Protein AF-A0A973B7V3-F1 (afdb_monomer)

Mean predicted aligned error: 2.29 Å

pLDDT: mean 97.54, std 3.36, range [65.19, 9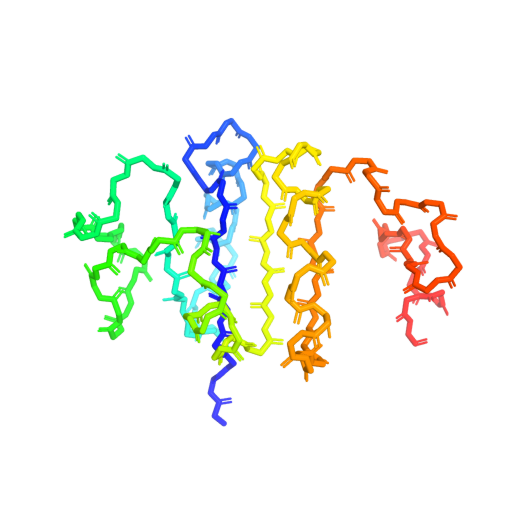8.88]

Foldseek 3Di:
DAFEEEEAPLPDPVNVVVVVVCVVVVVLVRHQYAYEDCPAFQDADDPSHDPRRTHHHLQPLVVVLSGLEYEYPNEQVSCVPRVVVNVVVVRDHYYHYPYPNCPPPPPDDDDDCVVPVVVVD

Structure (mmCIF, N/CA/C/O backbone):
data_AF-A0A973B7V3-F1
#
_entry.id   AF-A0A973B7V3-F1
#
loop_
_atom_site.group_PDB
_atom_site.id
_atom_site.type_symbol
_atom_site.label_atom_id
_atom_site.label_alt_id
_atom_site.label_comp_id
_atom_site.label_asym_id
_atom_site.label_entity_id
_atom_site.label_seq_id
_atom_site.pdbx_PDB_ins_code
_atom_site.Cartn_x
_atom_site.Cartn_y
_atom_site.Cartn_z
_atom_site.occupancy
_atom_site.B_iso_or_equiv
_atom_site.auth_seq_id
_atom_site.auth_comp_id
_atom_site.auth_asym_id
_atom_site.auth_atom_id
_atom_site.pdbx_PDB_model_num
ATOM 1 N N . MET A 1 1 ? -18.270 -4.996 -4.664 1.00 65.19 1 MET A N 1
ATOM 2 C CA . MET A 1 1 ? -17.824 -4.396 -3.388 1.00 65.19 1 MET A CA 1
ATOM 3 C C . MET A 1 1 ? -16.529 -3.654 -3.651 1.00 65.19 1 MET A C 1
ATOM 5 O O . MET A 1 1 ? -15.759 -4.120 -4.483 1.00 65.19 1 MET A O 1
ATOM 9 N N . SER A 1 2 ? -16.333 -2.509 -3.003 1.00 86.56 2 SER A N 1
ATOM 10 C CA . SER A 1 2 ? -15.086 -1.742 -3.096 1.00 86.56 2 SER A CA 1
ATOM 11 C C . SER A 1 2 ? -13.924 -2.543 -2.498 1.00 86.56 2 SER A C 1
ATOM 13 O O . SER A 1 2 ? -14.134 -3.257 -1.518 1.00 86.56 2 SER A O 1
ATOM 15 N N . LYS A 1 3 ? -12.732 -2.467 -3.096 1.00 96.69 3 LYS A N 1
ATOM 16 C CA . LYS A 1 3 ? -11.535 -3.174 -2.610 1.00 96.69 3 LYS A CA 1
ATOM 17 C C . LYS A 1 3 ? -10.945 -2.456 -1.397 1.00 96.69 3 LYS A C 1
ATOM 19 O O . LYS A 1 3 ? -10.840 -1.230 -1.426 1.00 96.69 3 LYS A O 1
ATOM 24 N N . LEU A 1 4 ? -10.559 -3.202 -0.359 1.00 98.12 4 LEU A N 1
ATOM 25 C CA . LEU A 1 4 ? -9.891 -2.639 0.815 1.00 98.12 4 LEU A CA 1
ATOM 26 C C . LEU A 1 4 ? -8.411 -2.417 0.497 1.00 98.12 4 LEU A C 1
ATOM 28 O O . LEU A 1 4 ? -7.672 -3.376 0.266 1.00 98.12 4 LEU A O 1
ATOM 32 N N . VAL A 1 5 ? -7.986 -1.156 0.474 1.00 98.69 5 VAL A N 1
ATOM 33 C CA . VAL A 1 5 ? -6.635 -0.759 0.066 1.00 98.69 5 VAL A CA 1
ATOM 34 C C . VAL A 1 5 ? -5.889 -0.140 1.241 1.00 98.69 5 VAL A C 1
ATOM 36 O O . VAL A 1 5 ? -6.255 0.929 1.733 1.00 98.69 5 VAL A O 1
ATOM 39 N N . GLY A 1 6 ? -4.826 -0.812 1.676 1.00 98.69 6 GLY A N 1
ATOM 40 C CA . GLY A 1 6 ? -3.914 -0.331 2.705 1.00 98.69 6 GLY A CA 1
ATOM 41 C C . GLY A 1 6 ? -2.936 0.699 2.147 1.00 98.69 6 GLY A C 1
ATOM 42 O O . GLY A 1 6 ? -2.262 0.437 1.155 1.00 98.69 6 GLY A O 1
ATOM 43 N N . LEU A 1 7 ? -2.842 1.862 2.786 1.00 98.81 7 LEU A N 1
ATOM 44 C CA . LEU A 1 7 ? -1.941 2.953 2.408 1.00 98.81 7 LEU A CA 1
ATOM 45 C C . LEU A 1 7 ? -0.854 3.106 3.476 1.00 98.81 7 LEU A C 1
ATOM 47 O O . LEU A 1 7 ? -1.143 3.516 4.606 1.00 98.81 7 LEU A O 1
ATOM 51 N N . VAL A 1 8 ? 0.398 2.810 3.119 1.00 98.81 8 VAL A N 1
ATOM 52 C CA . VAL A 1 8 ? 1.572 2.923 4.003 1.00 98.81 8 VAL A CA 1
ATOM 53 C C . VAL A 1 8 ? 2.553 3.958 3.444 1.00 98.81 8 VAL A C 1
ATOM 55 O O . VAL A 1 8 ? 2.756 4.054 2.237 1.00 98.81 8 VAL A O 1
ATOM 58 N N . GLY A 1 9 ? 3.167 4.775 4.303 1.00 98.44 9 GLY A N 1
ATOM 59 C CA . GLY A 1 9 ? 4.113 5.815 3.864 1.00 98.44 9 GLY A CA 1
ATOM 60 C C . GLY A 1 9 ? 3.482 7.025 3.177 1.00 98.44 9 GLY A C 1
ATOM 61 O O . GLY A 1 9 ? 4.192 7.876 2.652 1.00 98.44 9 GLY A O 1
ATOM 62 N N . TRP A 1 10 ? 2.158 7.164 3.255 1.00 98.25 10 TRP A N 1
ATOM 63 C CA . TRP A 1 10 ? 1.383 8.264 2.668 1.00 98.25 10 TRP A CA 1
ATOM 64 C C . TRP A 1 10 ? 1.736 9.663 3.215 1.00 98.25 10 TRP A C 1
ATOM 66 O O . TRP A 1 10 ? 1.379 10.667 2.611 1.00 98.25 10 TRP A O 1
ATOM 76 N N . ARG A 1 11 ? 2.446 9.750 4.350 1.00 97.44 11 ARG A N 1
ATOM 77 C CA . ARG A 1 11 ? 2.887 11.019 4.963 1.00 97.44 11 ARG A CA 1
ATOM 78 C C . ARG A 1 11 ? 4.235 11.537 4.450 1.00 97.44 11 ARG A C 1
ATOM 80 O O . ARG A 1 11 ? 4.573 12.682 4.735 1.00 97.44 11 ARG A O 1
ATOM 87 N N . GLY A 1 12 ? 5.035 10.689 3.799 1.00 96.56 12 GLY A N 1
ATOM 88 C CA . GLY A 1 12 ? 6.339 11.077 3.250 1.00 96.56 12 GLY A CA 1
ATOM 89 C C . GLY A 1 12 ? 6.199 11.849 1.937 1.00 96.56 12 GLY A C 1
ATOM 90 O O . GLY A 1 12 ? 5.107 11.942 1.398 1.00 96.56 12 GLY A O 1
ATOM 91 N N . MET A 1 13 ? 7.307 12.352 1.383 1.00 97.31 13 MET A N 1
ATOM 92 C CA . MET A 1 13 ? 7.295 13.167 0.153 1.00 97.31 13 MET A CA 1
ATOM 93 C C . MET A 1 13 ? 6.635 12.460 -1.044 1.00 97.31 13 MET A C 1
ATOM 95 O O . MET A 1 13 ? 5.791 13.041 -1.718 1.00 97.31 13 MET A O 1
ATOM 99 N N . VAL A 1 14 ? 6.991 11.197 -1.307 1.00 97.62 14 VAL A N 1
ATOM 100 C CA . VAL A 1 14 ? 6.370 10.406 -2.389 1.00 97.62 14 VAL A CA 1
ATOM 101 C C . VAL A 1 14 ? 4.910 10.096 -2.056 1.00 97.62 14 VAL A C 1
ATOM 103 O O . VAL A 1 14 ? 4.036 10.219 -2.909 1.00 97.62 14 VAL A O 1
ATOM 106 N N . GLY A 1 15 ? 4.642 9.738 -0.799 1.00 98.25 15 GLY A N 1
ATOM 107 C CA . GLY A 1 15 ? 3.301 9.428 -0.320 1.00 98.25 15 GLY A CA 1
ATOM 108 C C . GLY A 1 15 ? 2.332 10.603 -0.428 1.00 98.25 15 GLY A C 1
ATOM 109 O O . GLY A 1 15 ? 1.216 10.409 -0.890 1.00 98.25 15 GLY A O 1
ATOM 110 N N . SER A 1 16 ? 2.748 11.821 -0.077 1.00 97.94 16 SER A N 1
ATOM 111 C CA . SER A 1 16 ? 1.886 13.003 -0.160 1.00 97.94 16 SER A CA 1
ATOM 112 C C . SER A 1 16 ? 1.518 13.323 -1.606 1.00 97.94 16 SER A C 1
ATOM 114 O O . SER A 1 16 ? 0.352 13.569 -1.893 1.00 97.94 16 SER A O 1
ATOM 116 N N . VAL A 1 17 ? 2.482 13.221 -2.531 1.00 98.44 17 VAL A N 1
ATOM 117 C CA . VAL A 1 17 ? 2.216 13.385 -3.969 1.00 98.44 17 VAL A CA 1
ATOM 118 C C . VAL A 1 17 ? 1.246 12.312 -4.468 1.00 98.44 17 VAL A C 1
ATOM 120 O O . VAL A 1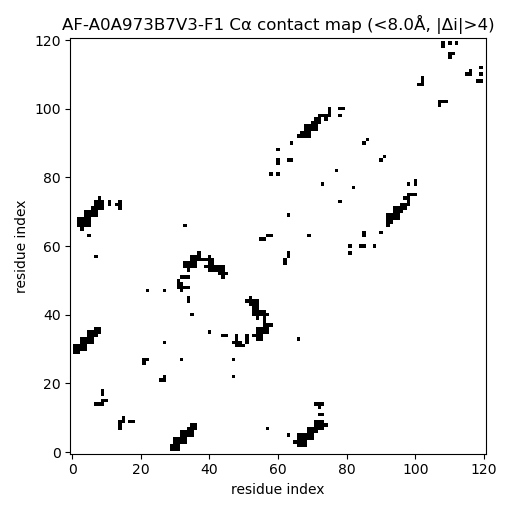 17 ? 0.325 12.630 -5.219 1.00 98.44 17 VAL A O 1
ATOM 123 N N . LEU A 1 18 ? 1.411 11.057 -4.035 1.00 98.44 18 LEU A N 1
ATOM 124 C CA . LEU A 1 18 ? 0.479 9.980 -4.368 1.00 98.44 18 LEU A CA 1
ATOM 125 C C . LEU A 1 18 ? -0.943 10.304 -3.883 1.00 98.44 18 LEU A C 1
ATOM 127 O O . LEU A 1 18 ? -1.876 10.213 -4.673 1.00 98.44 18 LEU A O 1
ATOM 131 N N . ILE A 1 19 ? -1.112 10.725 -2.626 1.00 98.19 19 ILE A N 1
ATOM 132 C CA . ILE A 1 19 ? -2.430 11.073 -2.068 1.00 98.19 19 ILE A CA 1
ATOM 133 C C . ILE A 1 19 ? -3.071 12.243 -2.824 1.00 98.19 19 ILE A C 1
ATOM 135 O O . ILE A 1 19 ? -4.257 12.170 -3.149 1.00 98.19 19 ILE A O 1
ATOM 139 N N . ASP A 1 20 ? -2.304 13.286 -3.146 1.00 98.25 20 ASP A N 1
ATOM 140 C CA . ASP A 1 20 ? -2.806 14.440 -3.898 1.00 98.25 20 ASP A CA 1
ATOM 141 C C . ASP A 1 20 ? -3.265 14.038 -5.306 1.00 98.25 20 ASP A C 1
ATOM 143 O O . ASP A 1 20 ? -4.332 14.457 -5.761 1.00 98.25 20 ASP A O 1
ATOM 147 N N . ARG A 1 21 ? -2.500 13.178 -5.993 1.00 98.62 21 ARG A N 1
ATOM 148 C CA . ARG A 1 21 ? -2.868 12.666 -7.322 1.00 98.62 21 ARG A CA 1
ATOM 149 C C . ARG A 1 21 ? -4.086 11.750 -7.262 1.00 98.62 21 ARG A C 1
ATOM 151 O O . ARG A 1 21 ? -5.010 11.963 -8.037 1.00 98.62 21 ARG A O 1
ATOM 158 N N . MET A 1 22 ? -4.140 10.827 -6.303 1.00 98.50 22 MET A N 1
ATOM 159 C CA . MET A 1 22 ? -5.312 9.970 -6.083 1.00 98.50 22 MET A CA 1
ATOM 160 C C . MET A 1 22 ? -6.573 10.791 -5.794 1.00 98.50 22 MET A C 1
ATOM 162 O O . MET A 1 22 ? -7.664 10.463 -6.256 1.00 98.50 22 MET A O 1
ATOM 166 N N . GLN A 1 23 ? -6.441 11.886 -5.042 1.00 97.81 23 GLN A N 1
ATOM 167 C CA . GLN A 1 23 ? -7.550 12.798 -4.779 1.00 97.81 23 GLN A CA 1
ATOM 168 C C . GLN A 1 23 ? -7.980 13.562 -6.037 1.00 97.81 23 GLN A C 1
ATOM 170 O O . GLN A 1 23 ? -9.182 13.718 -6.259 1.00 97.81 23 GLN A O 1
ATOM 175 N N . ALA A 1 24 ? -7.023 14.036 -6.839 1.00 98.44 24 ALA A N 1
ATOM 176 C CA . ALA A 1 24 ? -7.288 14.776 -8.071 1.00 98.44 24 ALA A CA 1
ATOM 177 C C . ALA A 1 24 ? -7.967 13.913 -9.146 1.00 98.44 24 ALA A C 1
ATOM 179 O O . ALA A 1 24 ? -8.848 14.406 -9.845 1.00 98.44 24 ALA A O 1
ATOM 180 N N . GLU A 1 25 ? -7.597 12.634 -9.244 1.00 98.44 25 GLU A N 1
ATOM 181 C CA . GLU A 1 25 ? -8.180 11.679 -10.202 1.00 98.44 25 GLU A CA 1
ATOM 182 C C . GLU A 1 25 ? -9.442 10.975 -9.666 1.00 98.44 25 GLU A C 1
ATOM 184 O O . GLU A 1 25 ? -10.120 10.251 -10.391 1.00 98.44 25 GLU A O 1
ATOM 189 N N . GLY A 1 26 ? -9.809 11.209 -8.401 1.00 97.81 26 GLY A N 1
ATOM 190 C CA . GLY A 1 26 ? -11.007 10.624 -7.795 1.00 97.81 26 GLY A CA 1
ATOM 191 C C . GLY A 1 26 ? -10.867 9.149 -7.404 1.00 97.81 26 GLY A C 1
ATOM 192 O O . GLY A 1 26 ? -11.879 8.491 -7.157 1.00 97.81 26 GLY A O 1
ATOM 193 N N . ASP A 1 27 ? -9.645 8.631 -7.275 1.00 98.19 27 ASP A N 1
ATOM 194 C CA . ASP A 1 27 ? -9.363 7.217 -6.987 1.00 98.19 27 ASP A CA 1
ATOM 195 C C . ASP A 1 27 ? -10.000 6.745 -5.677 1.00 98.19 27 ASP A C 1
ATOM 197 O O . ASP A 1 27 ? -10.491 5.619 -5.576 1.00 98.19 27 ASP A O 1
ATOM 201 N N . PHE A 1 28 ? -10.081 7.623 -4.671 1.00 97.56 28 PHE A N 1
ATOM 202 C CA . PHE A 1 28 ? -10.735 7.302 -3.402 1.00 97.56 28 PHE A CA 1
ATOM 203 C C . PHE A 1 28 ? -12.223 6.983 -3.559 1.00 97.56 28 PHE A C 1
ATOM 205 O O . PHE A 1 28 ? -12.780 6.335 -2.680 1.00 97.56 28 PHE A O 1
ATOM 212 N N . ALA A 1 29 ? -12.890 7.363 -4.654 1.00 96.31 29 ALA A N 1
ATOM 213 C CA . ALA A 1 29 ? -14.261 6.930 -4.925 1.00 96.31 29 ALA A CA 1
ATOM 214 C C . ALA A 1 29 ? -14.349 5.423 -5.238 1.00 96.31 29 ALA A C 1
ATOM 216 O O . ALA A 1 29 ? -15.379 4.807 -4.964 1.00 96.31 29 ALA A O 1
ATOM 217 N N . LEU A 1 30 ? -13.264 4.828 -5.744 1.00 97.31 30 LEU A 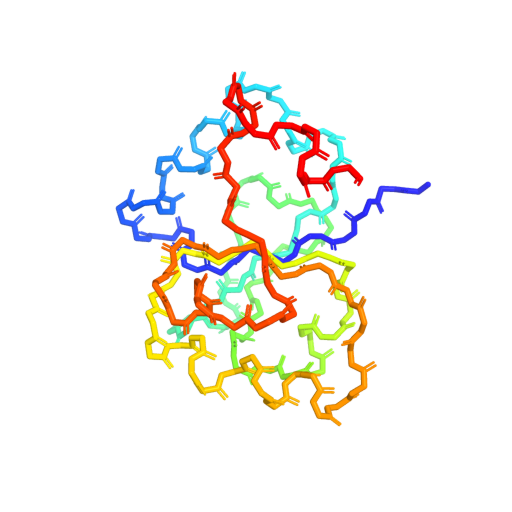N 1
ATOM 218 C CA . LEU A 1 30 ? -13.208 3.461 -6.273 1.00 97.31 30 LEU A CA 1
ATOM 219 C C . LEU A 1 30 ? -12.737 2.416 -5.250 1.00 97.31 30 LEU A C 1
ATOM 221 O O . LEU A 1 30 ? -12.872 1.216 -5.493 1.00 97.31 30 LEU A O 1
ATOM 225 N N . ILE A 1 31 ? -12.186 2.866 -4.120 1.00 97.88 31 ILE A N 1
ATOM 226 C CA . ILE A 1 31 ? -11.580 2.010 -3.091 1.00 97.88 31 ILE A CA 1
ATOM 227 C C . ILE A 1 31 ? -12.171 2.268 -1.703 1.00 97.88 31 ILE A C 1
ATOM 229 O O . ILE A 1 31 ? -12.833 3.282 -1.456 1.00 97.88 31 ILE A O 1
ATOM 233 N N . GLU A 1 32 ? -11.960 1.326 -0.791 1.00 98.06 32 GLU A N 1
ATOM 234 C CA . GLU A 1 32 ? -12.085 1.544 0.647 1.00 98.06 32 GLU A CA 1
ATOM 235 C C . GLU A 1 32 ? -10.671 1.754 1.213 1.00 98.06 32 GLU A C 1
ATOM 237 O O . GLU A 1 32 ? -9.905 0.793 1.281 1.00 98.06 32 GLU A O 1
ATOM 242 N N . PRO A 1 33 ? -10.268 2.991 1.554 1.00 98.12 33 PRO A N 1
ATOM 243 C CA . PRO A 1 33 ? -8.908 3.259 2.003 1.00 98.12 33 PRO A CA 1
ATOM 244 C C . PRO A 1 33 ? -8.736 2.968 3.500 1.00 98.12 33 PRO A C 1
ATOM 246 O O . PRO A 1 33 ? -9.486 3.476 4.335 1.00 98.12 33 PRO A O 1
ATOM 249 N N . MET A 1 34 ? -7.691 2.216 3.846 1.00 98.31 34 MET A N 1
ATOM 250 C CA . MET A 1 34 ? -7.242 1.988 5.221 1.00 98.31 34 MET A CA 1
ATOM 251 C C . MET A 1 34 ? -5.840 2.574 5.399 1.00 98.31 34 MET A C 1
ATOM 253 O O . MET A 1 34 ? -4.888 2.158 4.742 1.00 98.31 34 MET A O 1
ATOM 257 N N . PHE A 1 35 ? -5.698 3.556 6.287 1.00 98.62 35 PHE A N 1
ATOM 258 C CA . PHE A 1 35 ? -4.434 4.266 6.481 1.00 98.62 35 PHE A CA 1
ATOM 259 C C . PHE A 1 35 ? -3.604 3.645 7.604 1.00 98.62 35 PHE A C 1
ATOM 261 O O . PHE A 1 35 ? -4.077 3.489 8.732 1.00 98.62 35 PHE A O 1
ATOM 268 N N . PHE A 1 36 ? -2.339 3.360 7.305 1.00 98.75 36 PHE A N 1
ATOM 269 C CA . PHE A 1 36 ? -1.375 2.802 8.248 1.00 98.75 36 PHE A CA 1
ATOM 270 C C . PHE A 1 36 ? -0.328 3.846 8.655 1.00 98.75 36 PHE A C 1
ATOM 272 O O . PHE A 1 36 ? -0.067 4.817 7.934 1.00 98.75 36 PHE A O 1
ATOM 279 N N . SER A 1 37 ? 0.281 3.668 9.826 1.00 98.19 37 SER A N 1
ATOM 280 C CA . SER A 1 37 ? 1.354 4.525 10.329 1.00 98.19 37 SER A CA 1
ATOM 281 C C . SER A 1 37 ? 2.394 3.716 11.096 1.00 98.19 37 SER A C 1
ATOM 283 O O . SER A 1 37 ? 2.043 2.846 11.881 1.00 98.19 37 SER A O 1
ATOM 285 N N . THR A 1 38 ? 3.671 4.048 10.900 1.00 97.81 38 THR A N 1
ATOM 286 C CA . THR A 1 38 ? 4.802 3.477 11.650 1.00 97.81 38 THR A CA 1
ATOM 287 C C . THR A 1 38 ? 5.071 4.190 12.979 1.00 97.81 38 THR A C 1
ATOM 289 O O . THR A 1 38 ? 5.905 3.734 13.752 1.00 97.81 38 THR A O 1
ATOM 292 N N . SER A 1 39 ? 4.419 5.330 13.244 1.00 96.62 39 SER A N 1
ATOM 293 C CA . SER A 1 39 ? 4.743 6.193 14.392 1.00 96.62 39 SER A CA 1
ATOM 294 C C . SER A 1 39 ? 3.541 6.772 15.140 1.00 96.62 39 SER A C 1
ATOM 296 O O . SER A 1 39 ? 3.724 7.370 16.195 1.00 96.62 39 SER A O 1
ATOM 298 N N . ASN A 1 40 ? 2.318 6.629 14.619 1.00 96.25 40 ASN A N 1
ATOM 299 C CA . ASN A 1 40 ? 1.114 7.208 15.224 1.00 96.25 40 ASN A CA 1
ATOM 300 C C . ASN A 1 40 ? -0.123 6.309 15.046 1.00 96.25 40 ASN A C 1
ATOM 302 O O . ASN A 1 40 ? -1.201 6.783 14.672 1.00 96.25 40 ASN A O 1
ATOM 306 N N . ALA A 1 41 ? 0.037 4.999 15.256 1.00 96.88 41 ALA A N 1
ATOM 307 C CA . ALA A 1 41 ? -1.090 4.068 15.299 1.00 96.88 41 ALA A CA 1
ATOM 308 C C . ALA A 1 41 ? -2.094 4.491 16.389 1.00 96.88 41 ALA A C 1
ATOM 310 O O . ALA A 1 41 ? -1.705 4.963 17.456 1.00 96.88 41 ALA A O 1
ATOM 311 N N . GLY A 1 42 ? -3.393 4.380 16.106 1.00 96.81 42 GLY A N 1
ATOM 312 C CA . GLY A 1 42 ? -4.464 4.896 16.969 1.00 96.81 42 GLY A CA 1
ATOM 313 C C . GLY A 1 42 ? -4.791 6.383 16.766 1.00 96.81 42 GLY A C 1
ATOM 314 O O . GLY A 1 42 ? -5.821 6.853 17.249 1.00 96.81 42 GLY A O 1
ATOM 315 N N . GLY A 1 43 ? -3.969 7.128 16.019 1.00 96.81 43 GLY A N 1
ATOM 316 C CA . GLY A 1 43 ? -4.257 8.513 15.648 1.00 96.81 43 GLY A CA 1
ATOM 317 C C . GLY A 1 43 ? -5.423 8.652 14.660 1.00 96.81 43 GLY A C 1
ATOM 318 O O . GLY A 1 43 ? -5.897 7.679 14.077 1.00 96.81 43 GLY A O 1
ATOM 319 N N . LYS A 1 44 ? -5.875 9.889 14.427 1.00 97.38 44 LYS A N 1
ATOM 320 C CA . LYS A 1 44 ? -6.929 10.186 13.444 1.00 97.38 44 LYS A CA 1
ATOM 321 C C . LYS A 1 44 ? -6.416 9.978 12.011 1.00 97.38 44 LYS A C 1
ATOM 323 O O . LYS A 1 44 ? -5.359 10.505 11.656 1.00 97.38 44 LYS A O 1
ATOM 328 N N . ALA A 1 45 ? -7.166 9.235 11.199 1.00 96.81 45 ALA A N 1
ATOM 329 C CA . ALA A 1 45 ? -6.896 9.066 9.771 1.00 96.81 45 ALA A CA 1
ATOM 330 C C . ALA A 1 45 ? -7.177 10.372 8.988 1.00 96.81 45 ALA A C 1
ATOM 332 O O . ALA A 1 45 ? -7.917 11.234 9.477 1.00 96.81 45 ALA A O 1
ATOM 333 N N . PRO A 1 46 ? -6.576 10.571 7.800 1.00 96.12 46 PRO A N 1
ATOM 334 C CA . PRO A 1 46 ? -6.781 11.786 7.014 1.00 96.12 46 PRO A CA 1
ATOM 335 C C . PRO A 1 46 ? -8.203 11.851 6.424 1.00 96.12 46 PRO A C 1
ATOM 337 O O . PRO A 1 46 ? -8.966 10.891 6.496 1.00 96.12 46 PRO A O 1
ATOM 340 N N . ALA A 1 47 ? -8.575 12.996 5.845 1.00 95.94 47 ALA A N 1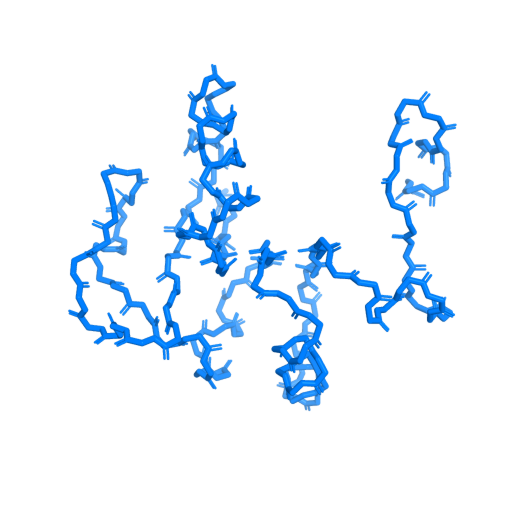
ATOM 341 C CA . ALA A 1 47 ? -9.946 13.271 5.392 1.00 95.94 47 ALA A CA 1
ATOM 342 C C . ALA A 1 47 ? -10.451 12.329 4.281 1.00 95.94 47 ALA A C 1
ATOM 344 O O . ALA A 1 47 ? -11.654 12.211 4.080 1.00 95.94 47 ALA A O 1
ATOM 345 N N . GLN A 1 48 ? -9.537 11.660 3.578 1.00 95.94 48 GLN A N 1
ATOM 346 C CA . GLN A 1 48 ? -9.824 10.670 2.542 1.00 95.94 48 GLN A CA 1
ATOM 347 C C . GLN A 1 48 ? -10.300 9.326 3.116 1.00 95.94 48 GLN A C 1
ATOM 349 O O . GLN A 1 48 ? -10.805 8.487 2.371 1.00 95.94 48 GLN A O 1
ATOM 354 N N . ALA A 1 49 ? -10.124 9.094 4.421 1.00 95.69 49 ALA A N 1
ATOM 355 C CA . ALA A 1 49 ? -10.650 7.911 5.086 1.00 95.69 49 ALA A CA 1
ATOM 356 C C . ALA A 1 49 ? -12.184 7.887 5.028 1.00 95.69 49 ALA A C 1
ATOM 358 O O . ALA A 1 49 ? -12.839 8.919 5.173 1.00 95.69 49 ALA A O 1
ATOM 359 N N . LYS A 1 50 ? -12.747 6.690 4.839 1.00 94.06 50 LYS A N 1
ATOM 360 C CA . LYS A 1 50 ? -14.196 6.462 4.830 1.00 94.06 50 LYS A CA 1
ATOM 361 C C . LYS A 1 50 ? -14.628 5.810 6.136 1.00 94.06 50 LYS A C 1
ATOM 363 O O . LYS A 1 50 ? -14.863 6.513 7.114 1.00 94.06 50 LYS A O 1
ATOM 368 N N . ASN A 1 51 ? -14.695 4.480 6.181 1.00 92.88 51 ASN A N 1
ATOM 369 C CA . ASN A 1 51 ? -15.191 3.776 7.363 1.00 92.88 51 ASN A CA 1
ATOM 370 C C . ASN A 1 51 ? -14.113 3.652 8.451 1.00 92.88 51 ASN A C 1
ATOM 372 O O . ASN A 1 51 ? -14.406 3.755 9.639 1.00 92.88 51 ASN A O 1
ATOM 376 N N . GLU A 1 52 ? -12.853 3.468 8.054 1.00 90.75 5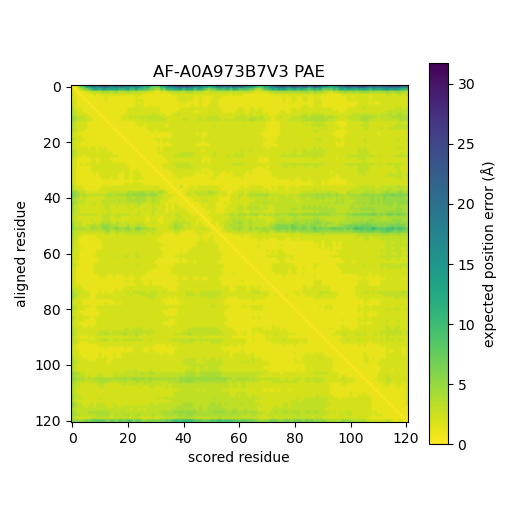2 GLU A N 1
ATOM 377 C CA . GLU A 1 52 ? -11.721 3.313 8.973 1.00 90.75 52 GLU A CA 1
ATOM 378 C C . GLU A 1 52 ? -11.074 4.669 9.284 1.00 90.75 52 GLU A C 1
ATOM 380 O O . GLU A 1 52 ? -10.086 5.078 8.674 1.00 90.75 52 GLU A O 1
ATOM 385 N N . THR A 1 53 ? -11.633 5.388 10.258 1.00 95.31 53 THR A N 1
ATOM 386 C CA . THR A 1 53 ? -11.207 6.757 10.613 1.00 95.31 53 THR A CA 1
ATOM 387 C C . THR A 1 53 ? -10.007 6.826 11.568 1.00 95.31 53 THR A C 1
ATOM 389 O O . THR A 1 53 ? -9.640 7.911 12.032 1.00 95.31 53 THR A O 1
ATOM 392 N N . THR A 1 54 ? -9.384 5.688 11.873 1.00 97.56 54 THR A N 1
ATOM 393 C CA . THR A 1 54 ? -8.257 5.573 12.808 1.00 97.56 54 THR A CA 1
ATOM 394 C C . THR A 1 54 ? -7.070 4.906 12.126 1.00 97.56 54 THR A C 1
ATOM 396 O O . THR A 1 54 ? -7.228 3.893 11.447 1.00 97.56 54 THR A O 1
ATOM 399 N N . LEU A 1 55 ? -5.874 5.458 12.335 1.00 98.44 55 LEU A N 1
ATOM 400 C CA . LEU A 1 55 ? -4.630 4.917 11.799 1.00 98.44 55 LEU A CA 1
ATOM 401 C C . LEU A 1 55 ? -4.343 3.537 12.392 1.00 98.44 55 LEU A C 1
ATOM 403 O O . LEU A 1 55 ? -4.322 3.374 13.615 1.00 98.44 55 LEU A O 1
ATOM 407 N N . LYS A 1 56 ? -4.086 2.558 11.526 1.00 98.50 56 LYS A N 1
ATOM 408 C CA . LYS A 1 56 ? -3.617 1.226 11.924 1.00 98.50 56 LYS A CA 1
ATOM 409 C C . LYS A 1 56 ? -2.092 1.208 12.044 1.00 98.50 56 LYS A C 1
ATOM 411 O O . LYS A 1 56 ? -1.409 2.058 11.470 1.00 98.50 56 LYS A O 1
ATOM 416 N N . ASP A 1 57 ? -1.563 0.250 12.793 1.00 98.56 57 ASP A N 1
ATOM 417 C CA . ASP A 1 57 ? -0.119 0.042 12.894 1.00 98.56 57 ASP A CA 1
ATOM 418 C C . ASP A 1 57 ? 0.412 -0.600 11.607 1.00 98.56 57 ASP A C 1
ATOM 420 O O . ASP A 1 57 ? -0.054 -1.659 11.191 1.00 98.56 57 ASP A O 1
ATOM 424 N N . ALA A 1 58 ? 1.385 0.051 10.967 1.00 98.69 58 ALA A N 1
ATOM 425 C CA . ALA A 1 58 ? 2.020 -0.435 9.746 1.00 98.69 58 ALA A CA 1
ATOM 426 C C . ALA A 1 58 ? 2.810 -1.744 9.932 1.00 98.69 58 ALA A C 1
ATOM 428 O O . ALA A 1 58 ? 3.177 -2.351 8.926 1.00 98.69 58 ALA A O 1
ATOM 429 N N . PHE A 1 59 ? 3.077 -2.180 11.165 1.00 98.62 59 PHE A N 1
ATOM 430 C CA . PHE A 1 59 ? 3.735 -3.456 11.468 1.00 98.62 59 PHE A CA 1
ATOM 431 C C . PHE A 1 59 ? 2.758 -4.551 11.935 1.00 98.62 59 PHE A C 1
ATOM 433 O O . PHE A 1 59 ? 3.170 -5.697 12.125 1.00 98.62 59 PHE A O 1
ATOM 440 N N . ASP A 1 60 ? 1.465 -4.234 12.080 1.00 98.56 60 ASP A N 1
ATOM 441 C CA . ASP A 1 60 ? 0.424 -5.205 12.426 1.00 98.56 60 ASP A CA 1
ATOM 442 C C . ASP A 1 60 ? 0.060 -6.056 11.198 1.00 98.56 60 ASP A C 1
ATOM 444 O O . ASP A 1 60 ? -0.707 -5.655 10.316 1.00 98.56 60 ASP A O 1
ATOM 448 N N . ILE A 1 61 ? 0.627 -7.265 11.150 1.00 98.62 61 ILE A N 1
ATOM 449 C CA . ILE A 1 61 ? 0.421 -8.219 10.056 1.00 98.62 61 ILE A CA 1
ATOM 450 C C . ILE A 1 61 ? -1.051 -8.628 9.938 1.00 98.62 61 ILE A C 1
ATOM 452 O O . ILE A 1 61 ? -1.540 -8.785 8.821 1.00 98.62 61 ILE A O 1
ATOM 456 N N . ASP A 1 62 ? -1.788 -8.752 11.042 1.00 98.38 62 ASP A N 1
ATOM 457 C CA . ASP A 1 62 ? -3.199 -9.142 10.997 1.00 98.38 62 ASP A CA 1
ATOM 458 C C . ASP A 1 62 ? -4.085 -8.015 10.459 1.00 98.38 62 ASP A C 1
ATOM 460 O O . ASP A 1 62 ? -5.068 -8.280 9.760 1.00 98.38 62 ASP A O 1
ATOM 464 N N . ALA A 1 63 ? -3.741 -6.753 10.728 1.00 98.19 63 ALA A N 1
ATOM 465 C CA . ALA A 1 63 ? -4.396 -5.611 10.095 1.00 98.19 63 ALA A CA 1
ATOM 466 C C . ALA A 1 63 ? -4.079 -5.532 8.594 1.00 98.19 63 ALA A C 1
ATOM 468 O O . ALA A 1 63 ? -5.000 -5.394 7.784 1.00 98.19 63 ALA A O 1
ATOM 469 N N . LEU A 1 64 ? -2.808 -5.677 8.209 1.00 98.69 64 LEU A N 1
ATOM 470 C CA . LEU A 1 64 ? -2.381 -5.654 6.804 1.00 98.69 64 LEU A CA 1
ATOM 471 C C . LEU A 1 64 ? -3.038 -6.775 5.986 1.00 98.69 64 LEU A C 1
ATOM 473 O O . LEU A 1 64 ? -3.518 -6.531 4.880 1.00 98.69 64 LEU A O 1
ATOM 477 N N . LYS A 1 65 ? -3.148 -7.983 6.555 1.00 98.31 65 LYS A N 1
ATOM 478 C CA . LYS A 1 65 ? -3.778 -9.154 5.918 1.00 98.31 65 LYS A CA 1
ATOM 479 C C . LYS A 1 65 ? -5.228 -8.948 5.500 1.00 98.31 65 LYS A C 1
ATOM 481 O O . LYS A 1 65 ? -5.701 -9.668 4.624 1.00 98.31 65 LYS A O 1
ATOM 486 N N . LYS A 1 66 ? -5.941 -8.012 6.130 1.00 97.88 66 LYS A N 1
ATOM 487 C CA . LYS A 1 66 ? -7.334 -7.700 5.782 1.00 97.88 66 LYS A CA 1
ATOM 488 C C . LYS A 1 66 ? -7.437 -6.987 4.435 1.00 97.88 66 LYS A C 1
ATOM 490 O O . LYS A 1 66 ? -8.489 -7.056 3.811 1.00 97.88 66 LYS A O 1
ATOM 495 N N . CYS A 1 67 ? -6.377 -6.304 3.997 1.00 98.56 67 CYS A N 1
ATOM 496 C CA . CYS A 1 67 ? -6.377 -5.533 2.760 1.00 98.56 67 CYS A CA 1
ATOM 497 C C . CYS A 1 67 ? -6.314 -6.453 1.533 1.00 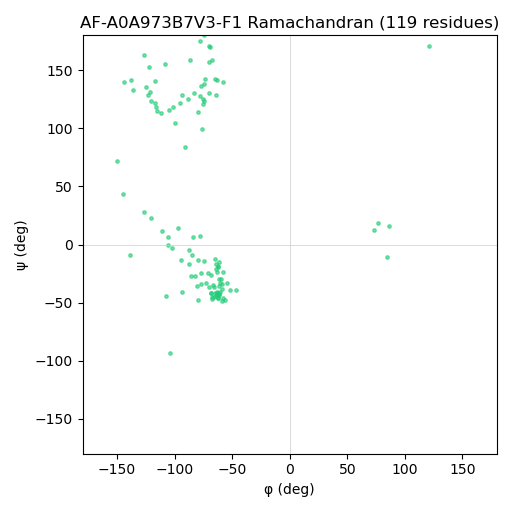98.56 67 CYS A C 1
ATOM 499 O O . CYS A 1 67 ? -5.520 -7.392 1.488 1.00 98.56 67 CYS A O 1
ATOM 501 N N . ASP A 1 68 ? -7.100 -6.141 0.502 1.00 98.62 68 ASP A N 1
ATOM 502 C CA . ASP A 1 68 ? -6.979 -6.763 -0.821 1.00 98.62 68 ASP A CA 1
ATOM 503 C C . ASP A 1 68 ? -5.684 -6.313 -1.527 1.00 98.62 68 ASP A C 1
ATOM 505 O O . ASP A 1 68 ? -5.057 -7.075 -2.267 1.00 98.62 68 ASP A O 1
ATOM 509 N N . ILE A 1 69 ? -5.310 -5.046 -1.319 1.00 98.81 69 ILE A N 1
ATOM 510 C CA . ILE A 1 69 ? -4.184 -4.362 -1.965 1.00 98.81 69 ILE A CA 1
ATOM 511 C C . ILE A 1 69 ? -3.455 -3.537 -0.905 1.00 98.81 69 ILE A C 1
ATOM 513 O O . ILE A 1 69 ? -4.097 -2.917 -0.059 1.00 98.81 69 ILE A O 1
ATOM 517 N N . ILE A 1 70 ? -2.129 -3.482 -0.963 1.00 98.88 70 ILE A N 1
ATOM 518 C CA . ILE A 1 70 ? -1.310 -2.558 -0.176 1.00 98.88 70 ILE A CA 1
ATOM 519 C C . ILE A 1 70 ? -0.500 -1.692 -1.139 1.00 98.88 70 ILE A C 1
ATOM 521 O O . ILE A 1 70 ? 0.250 -2.213 -1.963 1.00 98.88 70 ILE A O 1
ATOM 525 N N . LEU A 1 71 ? -0.656 -0.374 -1.014 1.00 98.75 71 LEU A N 1
ATOM 526 C CA . LEU A 1 71 ? 0.171 0.644 -1.653 1.00 98.75 71 LEU A CA 1
ATOM 527 C C . LEU A 1 71 ? 1.159 1.176 -0.611 1.00 98.75 71 LEU A C 1
ATOM 529 O O . LEU A 1 71 ? 0.745 1.758 0.398 1.00 98.75 71 LEU A O 1
ATOM 533 N N . THR A 1 72 ? 2.457 1.002 -0.844 1.00 98.81 72 THR A N 1
ATOM 534 C CA . THR A 1 72 ? 3.492 1.504 0.066 1.00 98.81 72 THR A CA 1
ATOM 535 C C . THR A 1 72 ? 4.452 2.472 -0.619 1.00 98.81 72 THR A C 1
ATOM 537 O O . THR A 1 72 ? 5.011 2.216 -1.685 1.00 98.81 72 THR A O 1
ATOM 540 N N . ALA A 1 73 ? 4.659 3.606 0.046 1.00 98.62 73 ALA A N 1
ATOM 541 C CA . ALA A 1 73 ? 5.715 4.572 -0.237 1.00 98.62 73 ALA A CA 1
ATOM 542 C C . ALA A 1 73 ? 6.631 4.765 0.989 1.00 98.62 73 ALA A C 1
ATOM 544 O O . ALA A 1 73 ? 7.252 5.816 1.147 1.00 98.62 73 ALA A O 1
ATOM 545 N N . GLN A 1 74 ? 6.677 3.778 1.895 1.00 98.62 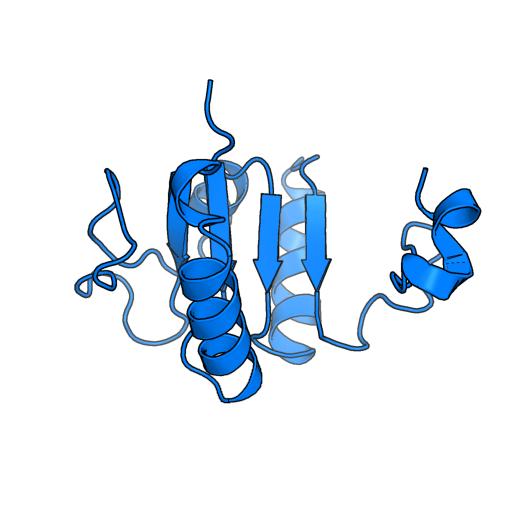74 GLN A N 1
ATOM 546 C CA . GLN A 1 74 ? 7.389 3.887 3.175 1.00 98.62 74 GLN A CA 1
ATOM 547 C C . GLN A 1 74 ? 8.911 3.744 3.028 1.00 98.62 74 GLN A C 1
ATOM 549 O O . GLN A 1 74 ? 9.650 4.395 3.763 1.00 98.62 74 GLN A O 1
ATOM 554 N N . GLY A 1 75 ? 9.377 2.920 2.084 1.00 98.19 75 GLY A N 1
ATOM 555 C CA . GLY A 1 75 ? 10.798 2.707 1.808 1.00 98.19 75 GLY A CA 1
ATOM 556 C C . GLY A 1 75 ? 11.249 1.254 1.959 1.00 98.19 75 GLY A C 1
ATOM 557 O O . GLY A 1 75 ? 10.510 0.394 2.434 1.00 98.19 75 GLY A O 1
ATOM 558 N N . GLY A 1 76 ? 12.484 0.989 1.527 1.00 98.44 76 GLY A N 1
ATOM 559 C CA . GLY A 1 76 ? 12.979 -0.373 1.344 1.00 98.44 76 GLY A CA 1
ATOM 560 C C . GLY A 1 76 ? 13.141 -1.184 2.626 1.00 98.44 76 GLY A C 1
ATOM 561 O O . GLY A 1 76 ? 12.843 -2.376 2.600 1.00 98.44 76 GLY A O 1
ATOM 562 N N . ASP A 1 77 ? 13.532 -0.545 3.733 1.00 98.62 77 ASP A N 1
ATOM 563 C CA . ASP A 1 77 ? 13.682 -1.203 5.040 1.00 98.62 77 ASP A CA 1
ATOM 564 C C . ASP A 1 77 ? 12.340 -1.743 5.547 1.00 98.62 77 ASP A C 1
ATOM 566 O O . ASP A 1 77 ? 12.250 -2.881 6.000 1.00 98.62 77 ASP A O 1
ATOM 570 N N . TYR A 1 78 ? 11.270 -0.957 5.382 1.00 98.75 78 TYR A N 1
ATOM 571 C CA . TYR A 1 78 ? 9.916 -1.384 5.728 1.00 98.75 78 TYR A CA 1
ATOM 572 C C . TYR A 1 78 ? 9.483 -2.592 4.895 1.00 98.75 78 TYR A C 1
ATOM 574 O O . TYR A 1 78 ? 8.976 -3.572 5.439 1.00 98.75 78 TYR A O 1
ATOM 582 N N . THR A 1 79 ? 9.719 -2.556 3.581 1.00 98.81 79 THR A N 1
ATOM 583 C CA . THR A 1 79 ? 9.398 -3.683 2.698 1.00 98.81 79 THR A CA 1
ATOM 584 C C . THR A 1 79 ? 10.193 -4.929 3.075 1.00 98.81 79 THR A C 1
ATOM 586 O O . THR A 1 79 ? 9.604 -6.001 3.191 1.00 98.81 79 THR A O 1
ATOM 589 N N . ALA A 1 80 ? 11.501 -4.803 3.318 1.00 98.69 80 ALA A N 1
ATOM 590 C CA . ALA A 1 80 ? 12.355 -5.922 3.713 1.00 98.69 80 ALA A CA 1
ATOM 591 C C . ALA A 1 80 ? 11.905 -6.560 5.037 1.00 98.69 80 ALA A C 1
ATOM 593 O O . ALA A 1 80 ? 12.017 -7.773 5.209 1.00 98.69 80 ALA A O 1
ATOM 594 N N . GLU A 1 81 ? 11.359 -5.760 5.954 1.00 98.56 81 GLU A N 1
ATOM 595 C CA . GLU A 1 81 ? 10.849 -6.251 7.228 1.00 98.56 81 GLU A CA 1
ATOM 596 C C . GLU A 1 81 ? 9.449 -6.881 7.125 1.00 98.56 81 GLU A C 1
ATOM 598 O O . GLU A 1 81 ? 9.208 -7.954 7.686 1.00 98.56 81 GLU A O 1
ATOM 603 N N . VAL A 1 82 ? 8.505 -6.204 6.467 1.00 98.81 82 VAL A N 1
ATOM 604 C CA . VAL A 1 82 ? 7.072 -6.523 6.560 1.00 98.81 82 VAL A CA 1
ATOM 605 C C . VAL A 1 82 ? 6.611 -7.468 5.460 1.00 98.81 82 VAL A C 1
ATOM 607 O O . VAL A 1 82 ? 5.851 -8.396 5.745 1.00 98.81 82 VAL A O 1
ATOM 610 N N . PHE A 1 83 ? 7.074 -7.285 4.221 1.00 98.75 83 PHE A N 1
ATOM 611 C CA . PHE A 1 83 ? 6.598 -8.082 3.087 1.00 98.75 83 PHE A CA 1
ATOM 612 C C . PHE A 1 83 ? 6.807 -9.596 3.290 1.00 98.75 83 PHE A C 1
ATOM 614 O O . PHE A 1 83 ? 5.835 -10.342 3.122 1.00 98.75 83 PHE A O 1
ATOM 621 N N . PRO A 1 84 ? 7.986 -10.086 3.739 1.00 98.56 84 PRO A N 1
ATOM 622 C CA . PRO A 1 84 ? 8.180 -11.517 3.971 1.00 98.56 84 PRO A CA 1
ATOM 623 C C . PRO A 1 84 ? 7.272 -12.068 5.076 1.00 98.56 84 PRO A C 1
ATOM 625 O O . PRO A 1 84 ? 6.696 -13.142 4.915 1.00 98.56 84 PRO A O 1
ATOM 628 N N . LYS A 1 85 ? 7.091 -11.322 6.178 1.00 98.69 85 LYS A N 1
ATOM 629 C CA . LYS A 1 85 ? 6.209 -11.712 7.295 1.00 98.69 85 LYS A CA 1
ATOM 630 C C . LYS A 1 85 ? 4.754 -11.811 6.832 1.00 98.69 85 LYS A C 1
ATOM 632 O O . LYS A 1 85 ? 4.061 -12.773 7.158 1.00 98.69 85 LYS A O 1
ATOM 637 N N . LEU A 1 86 ? 4.308 -10.843 6.033 1.00 98.75 86 LEU A N 1
ATOM 638 C CA . LEU A 1 86 ? 2.951 -10.792 5.499 1.00 98.75 86 LEU A CA 1
ATOM 639 C C . LEU A 1 86 ? 2.669 -11.954 4.534 1.00 98.75 86 LEU A C 1
ATOM 641 O O . LEU A 1 86 ? 1.638 -12.621 4.658 1.00 98.75 86 LEU A O 1
ATOM 645 N N . ARG A 1 87 ? 3.599 -12.245 3.614 1.00 98.50 87 ARG A N 1
ATOM 646 C CA . ARG A 1 87 ? 3.497 -13.400 2.706 1.00 98.50 87 ARG A CA 1
ATOM 647 C C . ARG A 1 87 ? 3.541 -14.729 3.460 1.00 98.50 87 ARG A C 1
ATOM 649 O O . ARG A 1 87 ? 2.695 -15.584 3.209 1.00 98.50 87 ARG A O 1
ATOM 656 N N . ALA A 1 88 ? 4.442 -14.881 4.434 1.00 98.44 88 ALA A N 1
ATOM 657 C CA . ALA A 1 88 ? 4.529 -16.077 5.279 1.00 98.44 88 ALA A CA 1
ATOM 658 C C . ALA A 1 88 ? 3.247 -16.323 6.094 1.00 98.44 88 ALA A C 1
ATOM 660 O O . ALA A 1 88 ? 2.887 -17.468 6.359 1.00 98.44 88 ALA A O 1
ATOM 661 N N . ALA A 1 89 ? 2.517 -15.261 6.440 1.00 98.25 89 ALA A N 1
ATOM 662 C CA . ALA A 1 89 ? 1.223 -15.352 7.106 1.00 98.25 89 ALA A CA 1
ATOM 663 C C . ALA A 1 89 ? 0.055 -15.715 6.158 1.00 98.25 89 ALA A C 1
ATOM 665 O O . ALA A 1 89 ? -1.103 -15.684 6.586 1.00 98.25 89 ALA A O 1
ATOM 666 N N . GLY A 1 90 ? 0.335 -16.056 4.895 1.00 98.12 90 GLY A N 1
ATOM 667 C CA . GLY A 1 90 ? -0.638 -16.554 3.918 1.00 98.12 90 GLY A CA 1
ATOM 668 C C . GLY A 1 90 ? -1.393 -15.469 3.152 1.00 98.12 90 GLY A C 1
ATOM 669 O O . GLY A 1 90 ? -2.432 -15.754 2.562 1.00 98.12 90 GLY A O 1
ATOM 670 N N . TRP A 1 91 ? -0.923 -14.219 3.170 1.00 98.69 91 TRP A N 1
ATOM 671 C CA . TRP A 1 91 ? -1.575 -13.141 2.429 1.00 98.69 91 TRP A CA 1
ATOM 672 C C . TRP A 1 91 ? -1.302 -13.230 0.924 1.00 98.69 91 TRP A C 1
ATOM 674 O O . TRP A 1 91 ? -0.150 -13.203 0.482 1.00 98.69 91 TRP A O 1
ATOM 684 N N . THR A 1 92 ? -2.368 -13.257 0.124 1.00 98.12 92 THR A N 1
ATOM 685 C CA . THR A 1 92 ? -2.314 -13.401 -1.342 1.00 98.12 92 THR A CA 1
ATOM 686 C C . THR A 1 92 ? -2.730 -12.135 -2.098 1.00 98.12 92 THR A C 1
ATOM 688 O O . THR A 1 92 ? -2.958 -12.195 -3.301 1.00 98.12 92 THR A O 1
ATOM 691 N N . GLY A 1 93 ? -2.854 -10.991 -1.416 1.00 98.44 93 GLY A N 1
ATOM 692 C CA . GLY A 1 93 ? -3.226 -9.720 -2.048 1.00 98.44 93 GLY A CA 1
ATOM 693 C C . GLY A 1 93 ? -2.103 -9.079 -2.874 1.00 98.44 93 GLY A C 1
ATOM 694 O O . GLY A 1 93 ? -0.983 -9.604 -2.969 1.00 98.44 93 GLY A O 1
ATOM 695 N N . HIS A 1 94 ? -2.400 -7.921 -3.468 1.00 98.62 94 HIS A N 1
ATOM 696 C CA . HIS A 1 94 ? -1.459 -7.180 -4.314 1.00 98.62 94 HIS A CA 1
ATOM 697 C C . HIS A 1 94 ? -0.596 -6.216 -3.500 1.00 98.62 94 HIS A C 1
ATOM 699 O O . HIS A 1 94 ? -1.119 -5.355 -2.798 1.00 98.62 94 HIS A O 1
ATOM 705 N N . TRP A 1 95 ? 0.725 -6.334 -3.626 1.00 98.81 95 TRP A N 1
ATOM 706 C CA . TRP A 1 95 ? 1.693 -5.413 -3.028 1.00 98.81 95 TRP A CA 1
ATOM 707 C C . TRP A 1 95 ? 2.254 -4.503 -4.115 1.00 98.81 95 TRP A C 1
ATOM 709 O O . TRP A 1 95 ? 2.900 -4.989 -5.043 1.00 98.81 95 TRP A O 1
ATOM 719 N N . ILE A 1 96 ? 1.993 -3.203 -4.015 1.00 98.81 96 ILE A N 1
ATOM 720 C CA . ILE A 1 96 ? 2.466 -2.191 -4.962 1.00 98.81 96 ILE A CA 1
ATOM 721 C C . ILE A 1 96 ? 3.383 -1.246 -4.193 1.00 98.81 96 ILE A C 1
ATOM 723 O O . ILE A 1 96 ? 2.986 -0.648 -3.191 1.00 98.81 96 ILE A O 1
ATOM 727 N N . ASP A 1 97 ? 4.621 -1.133 -4.660 1.00 98.75 97 ASP A N 1
ATOM 728 C CA . ASP A 1 97 ? 5.716 -0.582 -3.871 1.00 98.75 97 ASP A CA 1
ATOM 729 C C . ASP A 1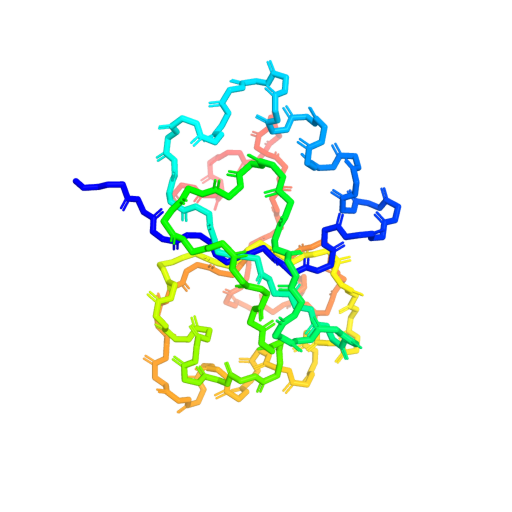 97 ? 6.576 0.378 -4.687 1.00 98.75 97 ASP A C 1
ATOM 731 O O . ASP A 1 97 ? 7.000 0.064 -5.800 1.00 98.75 97 ASP A O 1
ATOM 735 N N . ALA A 1 98 ? 6.866 1.545 -4.114 1.00 98.62 98 ALA A N 1
ATOM 736 C CA . ALA A 1 98 ? 7.807 2.496 -4.697 1.00 98.62 98 ALA A CA 1
ATOM 737 C C . ALA A 1 98 ? 9.281 2.089 -4.478 1.00 98.62 98 ALA A C 1
ATOM 739 O O . ALA A 1 98 ? 10.168 2.509 -5.236 1.00 98.62 98 ALA A O 1
ATOM 740 N N . ALA A 1 99 ? 9.567 1.294 -3.442 1.00 98.44 99 ALA A N 1
ATOM 741 C CA . ALA A 1 99 ? 10.917 0.896 -3.069 1.00 98.44 99 ALA A CA 1
ATOM 742 C C . ALA A 1 99 ? 11.576 -0.021 -4.113 1.00 98.44 99 ALA A C 1
ATOM 744 O O . ALA A 1 99 ? 10.933 -0.676 -4.931 1.00 98.44 99 ALA A O 1
ATOM 745 N N . SER A 1 100 ? 12.907 -0.081 -4.087 1.00 98.38 100 SER A N 1
ATOM 746 C CA . SER A 1 100 ? 13.679 -0.951 -4.979 1.00 98.38 100 SER A CA 1
ATOM 747 C C . SER A 1 100 ? 13.735 -2.411 -4.540 1.00 98.38 100 SER A C 1
ATOM 749 O O . SER A 1 100 ? 14.139 -3.249 -5.341 1.00 98.38 100 SER A O 1
ATOM 751 N N . THR A 1 101 ? 13.342 -2.707 -3.298 1.00 98.69 101 THR A N 1
ATOM 752 C CA . THR A 1 101 ? 13.601 -3.972 -2.594 1.00 98.69 101 THR A CA 1
ATOM 753 C C . THR A 1 101 ? 13.187 -5.215 -3.375 1.00 98.69 101 THR A C 1
ATOM 755 O O . THR A 1 101 ? 13.917 -6.196 -3.360 1.00 98.69 101 THR A O 1
ATOM 758 N N . LEU A 1 102 ? 12.049 -5.171 -4.074 1.00 98.44 102 LEU A N 1
ATOM 759 C CA . LEU A 1 102 ? 11.476 -6.333 -4.765 1.00 98.44 102 LEU A CA 1
ATOM 760 C C . LEU A 1 102 ? 11.643 -6.285 -6.290 1.00 98.44 102 LEU A C 1
ATOM 762 O O . LEU A 1 102 ? 11.197 -7.197 -6.973 1.00 98.44 102 LEU A O 1
ATOM 766 N N . ARG A 1 103 ? 12.268 -5.238 -6.853 1.00 98.62 103 ARG A N 1
ATOM 767 C CA . ARG A 1 103 ? 12.255 -4.984 -8.312 1.00 98.62 103 ARG A CA 1
ATOM 768 C C . ARG A 1 103 ? 12.844 -6.116 -9.154 1.00 98.62 103 ARG A C 1
ATOM 770 O O . ARG A 1 103 ? 12.457 -6.250 -10.306 1.00 98.62 103 ARG A O 1
ATOM 777 N N . MET A 1 104 ? 13.794 -6.866 -8.596 1.00 98.12 104 MET A N 1
ATOM 778 C CA . MET A 1 104 ? 14.520 -7.929 -9.299 1.00 98.12 104 MET A CA 1
ATOM 779 C C . MET A 1 104 ? 14.082 -9.336 -8.880 1.00 98.12 104 MET A C 1
ATOM 781 O O . MET A 1 104 ? 14.728 -10.300 -9.278 1.00 98.12 104 MET A O 1
ATOM 785 N N . ASN A 1 105 ? 13.038 -9.463 -8.060 1.00 97.94 105 ASN A N 1
ATOM 786 C CA . ASN A 1 105 ? 12.515 -10.773 -7.702 1.00 97.94 105 ASN A CA 1
ATOM 787 C C . ASN A 1 105 ? 11.755 -11.385 -8.887 1.00 97.94 105 ASN A C 1
ATOM 789 O O . ASN A 1 105 ? 11.019 -10.681 -9.577 1.00 97.94 105 ASN A O 1
ATOM 793 N N . ASP A 1 106 ? 11.877 -12.702 -9.070 1.00 97.38 106 ASP A N 1
ATOM 794 C CA . ASP A 1 106 ? 11.218 -13.437 -10.161 1.00 97.38 106 ASP A CA 1
ATOM 795 C C . ASP A 1 106 ? 9.680 -13.391 -10.082 1.00 97.38 106 ASP A C 1
ATOM 797 O O . ASP A 1 106 ? 8.993 -13.559 -11.087 1.00 97.38 106 ASP A O 1
ATOM 801 N N . ASP A 1 107 ? 9.130 -13.160 -8.887 1.00 96.00 107 ASP A N 1
ATOM 802 C CA . ASP A 1 107 ? 7.696 -13.055 -8.608 1.00 96.00 107 ASP A CA 1
ATOM 803 C C . ASP A 1 107 ? 7.184 -11.602 -8.566 1.00 96.00 107 ASP A C 1
ATOM 805 O O . ASP A 1 107 ? 6.069 -11.342 -8.104 1.00 96.00 107 ASP A O 1
ATOM 809 N N . ALA A 1 108 ? 7.979 -10.650 -9.064 1.00 98.06 108 ALA A N 1
ATOM 810 C CA . ALA A 1 108 ? 7.637 -9.235 -9.130 1.00 98.06 108 ALA A CA 1
ATOM 811 C C . ALA A 1 108 ? 7.691 -8.692 -10.566 1.00 98.06 108 ALA A C 1
ATOM 813 O O . ALA A 1 108 ? 8.452 -9.147 -11.415 1.00 98.06 108 ALA A O 1
ATOM 814 N N . VAL A 1 109 ? 6.893 -7.653 -10.828 1.00 98.44 109 VAL A N 1
ATOM 815 C CA . VAL A 1 109 ? 6.878 -6.931 -12.108 1.00 98.44 109 VAL A CA 1
ATOM 816 C C . VAL A 1 109 ? 7.158 -5.454 -11.848 1.00 98.44 109 VAL A C 1
ATOM 818 O O . VAL A 1 109 ? 6.497 -4.822 -11.025 1.00 98.44 109 VAL A O 1
ATOM 821 N N . ILE A 1 110 ? 8.125 -4.879 -12.566 1.00 98.62 110 ILE A N 1
ATOM 822 C CA . ILE A 1 110 ? 8.353 -3.428 -12.573 1.00 98.62 110 ILE A CA 1
ATOM 823 C C . ILE A 1 110 ? 7.254 -2.778 -13.419 1.00 98.62 110 ILE A C 1
ATOM 825 O O . ILE A 1 110 ? 7.120 -3.082 -14.603 1.00 98.62 110 ILE A O 1
ATOM 829 N N . VAL A 1 111 ? 6.472 -1.876 -12.826 1.00 98.44 111 VAL A N 1
ATOM 830 C CA . VAL A 1 111 ? 5.302 -1.260 -13.470 1.00 98.44 111 VAL A CA 1
ATOM 831 C C . VAL A 1 111 ? 5.666 0.085 -14.102 1.00 98.44 111 VAL A C 1
ATOM 833 O O . VAL A 1 111 ? 6.111 1.001 -13.413 1.00 98.44 111 VAL A O 1
ATOM 836 N N . LEU A 1 112 ? 5.442 0.206 -15.412 1.00 98.38 112 LEU A N 1
ATOM 837 C CA . LEU A 1 112 ? 5.420 1.461 -16.166 1.00 98.38 112 LEU A CA 1
ATOM 838 C C . LEU A 1 112 ? 4.456 1.281 -17.345 1.00 98.38 112 LEU A C 1
ATOM 840 O O . LEU A 1 112 ? 4.868 1.126 -18.496 1.00 98.38 112 LEU A O 1
ATOM 844 N N . ASP A 1 113 ? 3.160 1.239 -17.049 1.00 98.44 113 ASP A N 1
ATOM 845 C CA . ASP A 1 113 ? 2.129 0.771 -17.974 1.00 98.44 113 ASP A CA 1
ATOM 846 C C . ASP A 1 113 ? 2.095 1.467 -19.349 1.00 98.44 113 ASP A C 1
ATOM 848 O O . ASP A 1 113 ? 1.886 0.747 -20.330 1.00 98.44 113 ASP A O 1
ATOM 852 N N . PRO A 1 114 ? 2.423 2.768 -19.523 1.00 98.31 114 PRO A N 1
ATOM 853 C CA . PRO A 1 114 ? 2.479 3.359 -20.862 1.00 98.31 114 PRO A CA 1
ATOM 854 C C . PRO A 1 114 ? 3.564 2.740 -21.756 1.00 98.31 114 PRO A C 1
ATOM 856 O O . PRO A 1 114 ? 3.542 2.923 -22.971 1.00 98.31 114 PRO A O 1
ATOM 859 N N . VAL A 1 115 ? 4.519 2.020 -21.161 1.00 98.56 115 VAL A N 1
ATOM 860 C CA . VAL A 1 115 ? 5.625 1.338 -21.841 1.00 98.56 115 VAL A CA 1
ATOM 861 C C . VAL A 1 115 ? 5.431 -0.178 -21.843 1.00 98.56 115 VAL A C 1
ATOM 863 O O . VAL A 1 115 ? 5.659 -0.815 -22.870 1.00 98.56 115 VAL A O 1
ATOM 866 N N . ASN A 1 116 ? 5.028 -0.776 -20.716 1.00 98.25 116 ASN A N 1
ATOM 867 C CA . ASN A 1 116 ? 5.052 -2.230 -20.536 1.00 98.25 116 ASN A CA 1
ATOM 868 C C . ASN A 1 116 ? 3.721 -2.858 -20.097 1.00 98.25 116 ASN A C 1
ATOM 870 O O . ASN A 1 116 ? 3.729 -3.942 -19.516 1.00 98.25 116 ASN A O 1
ATOM 874 N N . LEU A 1 117 ? 2.573 -2.256 -20.435 1.00 98.38 117 LEU A N 1
ATOM 875 C CA . LEU A 1 117 ? 1.254 -2.850 -20.167 1.00 98.38 117 LEU A CA 1
ATOM 876 C C . LEU A 1 117 ? 1.121 -4.338 -20.567 1.00 98.38 117 LEU A C 1
ATOM 878 O O . LEU A 1 117 ? 0.513 -5.079 -19.798 1.00 98.38 117 LEU A O 1
ATOM 882 N N . PRO A 1 118 ? 1.678 -4.829 -21.698 1.00 98.12 118 PRO A N 1
ATOM 883 C CA . PRO A 1 118 ? 1.616 -6.255 -22.037 1.00 98.12 118 PRO A CA 1
ATOM 884 C C . PRO A 1 118 ? 2.352 -7.186 -21.061 1.00 98.12 118 PRO A C 1
ATOM 886 O O . PRO A 1 118 ? 2.059 -8.372 -21.051 1.00 98.12 118 PRO A O 1
ATOM 889 N N . VAL A 1 119 ? 3.301 -6.669 -20.274 1.00 97.00 119 VAL A N 1
ATOM 890 C CA . VAL A 1 119 ? 4.041 -7.429 -19.247 1.00 97.00 119 VAL A CA 1
ATOM 891 C C . VAL A 1 119 ? 3.275 -7.462 -17.919 1.00 97.00 119 VAL A C 1
ATOM 893 O O . VAL A 1 119 ? 3.447 -8.384 -17.133 1.00 97.00 119 VAL A O 1
ATOM 896 N N . ILE A 1 120 ? 2.441 -6.450 -17.662 1.00 97.88 120 ILE A N 1
ATOM 897 C CA . ILE A 1 120 ? 1.661 -6.314 -16.420 1.00 97.88 120 ILE A CA 1
ATOM 898 C C . ILE A 1 120 ? 0.371 -7.158 -16.456 1.00 97.88 120 ILE A C 1
ATOM 900 O O . ILE A 1 120 ? -0.145 -7.519 -15.400 1.00 97.88 120 ILE A O 1
ATOM 904 N N . LYS A 1 121 ? -0.173 -7.413 -17.652 1.00 93.56 121 LYS A N 1
AT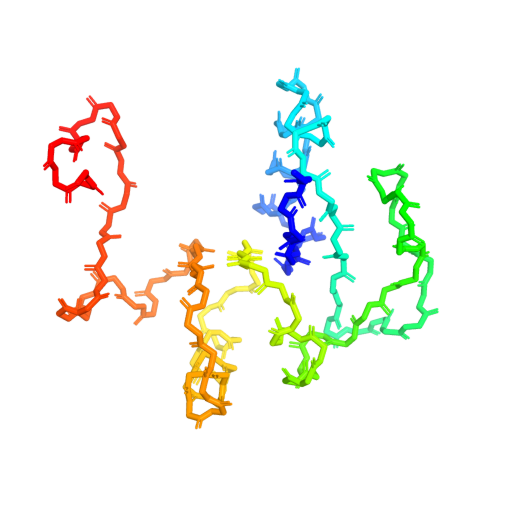OM 905 C CA . LYS A 1 121 ? -1.470 -8.074 -17.870 1.00 93.56 121 LYS A CA 1
ATOM 906 C C . LYS A 1 121 ? -1.443 -9.591 -17.734 1.00 93.56 121 LYS A C 1
ATOM 908 O O . LYS A 1 121 ? -0.435 -10.205 -18.136 1.00 93.56 121 LYS A O 1
#

Radius of gyration: 14.08 Å; Cα contacts (8 Å, |Δi|>4): 191; chains: 1; bounding box: 32×31×39 Å

Secondary structure (DSSP, 8-state):
--EEEEEESTTSHHHHHHHHHHHHHTGGGTEEEEEEESS-TTSBPPTT-SS--BPEETT-HHHHTT-SEEEE-S-HHHHHHHHHHHHHTT--SEEEESSSTTTT-TT-----HHHHHHHH-

Sequence (121 aa):
MSKLVGLVGWRGMVGSVLIDRMQAEGDFALIEPMFFSTSNAGGKAPAQAKNETTLKDAFDIDALKKCDIILTAQGGDYTAEVFPKLRAAGWTGHWIDAASTLRMNDDAVIVLDPVNLPVIK

Solvent-accessible surface area (backbone atoms only — not comparable to full-atom values): 6964 Å² total; per-residue (Å²): 131,67,50,37,33,32,38,32,28,47,85,40,79,67,13,41,55,49,52,54,48,35,58,74,74,46,50,65,80,65,40,39,47,37,43,34,27,90,84,48,50,73,37,79,37,63,90,80,36,66,90,45,52,47,18,37,48,61,82,40,54,75,66,55,56,69,26,49,30,36,45,36,44,66,40,42,69,58,47,70,60,44,50,61,55,38,46,73,71,69,47,82,55,49,82,46,67,73,42,71,77,54,57,82,41,93,94,47,79,80,87,51,59,98,79,42,42,83,77,77,105

Nearest PDB structures (foldseek):
  3uw3-assembly1_A  TM=9.981E-01  e=3.170E-20  Burkholderia thailandensis E264
  5bnt-assembly2_D  TM=9.764E-01  e=5.451E-19  Pseudomonas aeruginosa PAO1
  3pzr-assembly1_A  TM=9.814E-01  e=1.840E-16  Vibrio cholerae
  1brm-assembly1_A  TM=9.736E-01  e=4.071E-16  Escherichia coli
  1brm-assembly2_C-2  TM=9.721E-01  e=4.350E-16  Escherichia coli